Protein AF-A0A3D2RNC2-F1 (afdb_monomer)

Structure (mmCIF, N/CA/C/O backbone):
data_AF-A0A3D2RNC2-F1
#
_entry.id   AF-A0A3D2RNC2-F1
#
loop_
_atom_site.group_PDB
_atom_site.id
_atom_site.type_symbol
_atom_site.label_atom_id
_atom_site.label_alt_id
_atom_site.label_comp_id
_atom_site.label_asym_id
_atom_site.label_entity_id
_atom_site.labe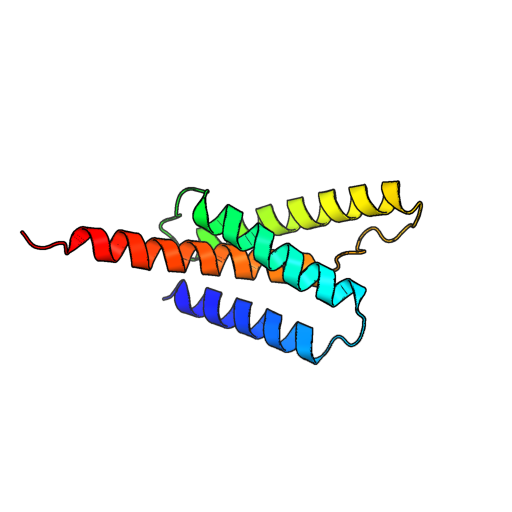l_seq_id
_atom_site.pdbx_PDB_ins_code
_atom_site.Cartn_x
_atom_site.Cartn_y
_atom_site.Cartn_z
_atom_site.occupancy
_atom_site.B_iso_or_equiv
_atom_site.auth_seq_id
_atom_site.auth_comp_id
_atom_site.auth_asym_id
_atom_site.auth_atom_id
_atom_site.pdbx_PDB_model_num
ATOM 1 N N . MET A 1 1 ? -19.768 -1.962 7.911 1.00 51.91 1 MET A N 1
ATOM 2 C CA . MET A 1 1 ? -19.673 -2.407 6.506 1.00 51.91 1 MET A CA 1
ATOM 3 C C . MET A 1 1 ? -18.470 -1.752 5.835 1.00 51.91 1 MET A C 1
ATOM 5 O O . MET A 1 1 ? -18.530 -0.578 5.517 1.00 51.91 1 MET A O 1
ATOM 9 N N . ASN A 1 2 ? -17.332 -2.402 5.627 1.00 71.31 2 ASN A N 1
ATOM 10 C CA . ASN A 1 2 ? -16.575 -3.275 6.527 1.00 71.31 2 ASN A CA 1
ATOM 11 C C . ASN A 1 2 ? -15.115 -3.051 6.126 1.00 71.31 2 ASN A C 1
ATOM 13 O O . ASN A 1 2 ? -14.780 -3.334 4.981 1.00 71.31 2 ASN A O 1
ATOM 17 N N . THR A 1 3 ? -14.249 -2.553 7.016 1.00 75.12 3 THR A N 1
ATOM 18 C CA . THR A 1 3 ? -12.807 -2.427 6.720 1.00 75.12 3 THR A CA 1
ATOM 19 C C . THR A 1 3 ? -12.263 -3.740 6.155 1.00 75.12 3 THR A C 1
ATOM 21 O O . THR A 1 3 ? -11.559 -3.724 5.159 1.00 75.12 3 THR A O 1
ATOM 24 N N . LEU A 1 4 ? -12.734 -4.876 6.682 1.00 83.00 4 LEU A N 1
ATOM 25 C CA . LEU A 1 4 ? -12.470 -6.219 6.160 1.00 83.00 4 LEU A CA 1
ATOM 26 C C . LEU A 1 4 ? -12.804 -6.405 4.671 1.00 83.00 4 LEU A C 1
ATOM 28 O O . LEU A 1 4 ? -12.046 -7.058 3.968 1.00 83.00 4 LEU A O 1
ATOM 32 N N . VAL A 1 5 ? -13.905 -5.832 4.176 1.00 86.94 5 VAL A N 1
ATOM 33 C CA . VAL A 1 5 ? -14.281 -5.901 2.754 1.00 86.94 5 VAL A CA 1
ATOM 34 C C . VAL A 1 5 ? -13.302 -5.089 1.912 1.00 86.94 5 VAL A C 1
ATOM 36 O O . VAL A 1 5 ? -12.819 -5.591 0.904 1.00 86.94 5 VAL A O 1
ATOM 39 N N . TYR A 1 6 ? -12.942 -3.875 2.337 1.00 83.12 6 TYR A N 1
ATOM 40 C CA . TYR A 1 6 ? -11.939 -3.072 1.627 1.00 83.12 6 TYR A CA 1
ATOM 41 C C . TYR A 1 6 ? -10.559 -3.730 1.644 1.00 83.12 6 TYR A C 1
ATOM 43 O O . TYR A 1 6 ? -9.888 -3.760 0.616 1.00 83.12 6 TYR A O 1
ATOM 51 N N . THR A 1 7 ? -10.159 -4.310 2.775 1.00 86.38 7 THR A N 1
ATOM 52 C CA . THR A 1 7 ? -8.919 -5.078 2.896 1.00 86.38 7 THR A CA 1
ATOM 53 C C . THR A 1 7 ? -8.942 -6.294 1.972 1.00 86.38 7 THR A C 1
ATOM 55 O O . THR A 1 7 ? -7.992 -6.498 1.224 1.00 86.38 7 THR A O 1
ATOM 58 N N . ALA A 1 8 ? -10.032 -7.067 1.955 1.00 89.44 8 ALA A N 1
ATOM 59 C CA . ALA A 1 8 ? -10.170 -8.231 1.082 1.00 89.44 8 ALA A CA 1
ATOM 60 C C . ALA A 1 8 ? -10.124 -7.845 -0.404 1.00 89.44 8 ALA A C 1
ATOM 62 O O . ALA A 1 8 ? -9.416 -8.484 -1.178 1.00 89.44 8 ALA A O 1
ATOM 63 N N . LEU A 1 9 ? -10.815 -6.770 -0.796 1.00 89.44 9 LEU A N 1
ATOM 64 C CA . LEU A 1 9 ? -10.775 -6.241 -2.161 1.00 89.44 9 LEU A CA 1
ATOM 65 C C . LEU A 1 9 ? -9.375 -5.745 -2.543 1.00 89.44 9 LEU A C 1
ATOM 67 O O . LEU A 1 9 ? -8.924 -6.004 -3.655 1.00 89.44 9 LEU A O 1
ATOM 71 N N . ALA A 1 10 ? -8.665 -5.074 -1.633 1.00 87.00 10 ALA A N 1
ATOM 72 C CA . ALA A 1 10 ? -7.308 -4.598 -1.882 1.00 87.00 10 ALA A CA 1
ATOM 73 C C . ALA A 1 10 ? -6.312 -5.760 -2.033 1.00 87.00 10 ALA A C 1
ATOM 75 O O . ALA A 1 10 ? -5.501 -5.757 -2.956 1.00 87.00 10 ALA A O 1
ATOM 76 N N . VAL A 1 11 ? -6.408 -6.789 -1.186 1.00 89.25 11 VAL A N 1
ATOM 77 C CA . VAL A 1 11 ? -5.589 -8.008 -1.297 1.00 89.25 11 VAL A CA 1
ATOM 78 C C . VAL A 1 11 ? -5.920 -8.778 -2.577 1.00 89.25 11 VAL A C 1
ATOM 80 O O . VAL A 1 11 ? -5.010 -9.235 -3.267 1.00 89.25 11 VAL A O 1
ATOM 83 N N . LEU A 1 12 ? -7.200 -8.873 -2.947 1.00 92.00 12 LEU A N 1
ATOM 84 C CA . LEU A 1 12 ? -7.610 -9.469 -4.218 1.00 92.00 12 LEU A CA 1
ATOM 85 C C . LEU A 1 12 ? -7.017 -8.699 -5.402 1.00 92.00 12 LEU A C 1
ATOM 87 O O . LEU A 1 12 ? -6.503 -9.314 -6.331 1.00 92.00 12 LEU A O 1
ATOM 91 N N . ALA A 1 13 ? -7.028 -7.368 -5.360 1.00 86.38 13 ALA A N 1
ATOM 92 C CA . ALA A 1 13 ? -6.443 -6.544 -6.408 1.00 86.38 13 ALA A CA 1
ATOM 93 C C . ALA A 1 13 ? -4.916 -6.732 -6.509 1.00 86.38 13 ALA A C 1
ATOM 95 O O . ALA A 1 13 ? -4.388 -6.797 -7.617 1.00 86.38 13 ALA A O 1
ATOM 96 N N . VAL A 1 14 ? -4.216 -6.911 -5.382 1.00 88.19 14 VAL A N 1
ATOM 97 C CA . VAL A 1 14 ? -2.793 -7.303 -5.354 1.00 88.19 14 VAL A CA 1
ATOM 98 C C . VAL A 1 14 ? -2.587 -8.671 -6.010 1.00 88.19 14 VAL A C 1
ATOM 100 O O . VAL A 1 14 ? -1.698 -8.814 -6.849 1.00 88.19 14 VAL A O 1
ATOM 103 N N . ALA A 1 15 ? -3.415 -9.665 -5.678 1.00 88.12 15 ALA A N 1
ATOM 104 C CA . ALA A 1 15 ? -3.324 -11.006 -6.255 1.00 88.12 15 ALA A CA 1
ATOM 105 C C . ALA A 1 15 ? -3.575 -10.996 -7.772 1.00 88.12 15 ALA A C 1
ATOM 107 O O . ALA A 1 15 ? -2.788 -11.560 -8.530 1.00 88.12 15 ALA A O 1
ATOM 108 N N . VAL A 1 16 ? -4.618 -10.298 -8.230 1.00 88.56 16 VAL A N 1
ATOM 109 C CA . VAL A 1 16 ? -4.920 -10.129 -9.659 1.00 88.56 16 VAL A CA 1
ATOM 110 C C . VAL A 1 16 ? -3.768 -9.421 -10.371 1.00 88.56 16 VAL A C 1
ATOM 112 O O . VAL A 1 16 ? -3.310 -9.900 -11.405 1.00 88.56 16 VAL A O 1
ATOM 115 N N . TYR A 1 17 ? -3.245 -8.330 -9.802 1.00 84.81 17 TYR A N 1
ATOM 116 C CA . TYR A 1 17 ? -2.119 -7.596 -10.381 1.00 84.81 17 TYR A CA 1
ATOM 117 C C . TYR A 1 17 ? -0.863 -8.471 -10.498 1.00 84.81 17 TYR A C 1
ATOM 119 O O . TYR A 1 17 ? -0.200 -8.467 -11.532 1.00 84.81 17 TYR A O 1
ATOM 127 N N . HIS A 1 18 ? -0.557 -9.266 -9.470 1.00 85.00 18 HIS A N 1
ATOM 128 C CA . HIS A 1 18 ? 0.561 -10.207 -9.492 1.00 85.00 18 HIS A CA 1
ATOM 129 C C . HIS A 1 18 ? 0.421 -11.259 -10.606 1.00 85.00 18 HIS A C 1
ATOM 131 O O . HIS A 1 18 ? 1.382 -11.515 -11.336 1.00 85.00 18 HIS A O 1
ATOM 137 N N . LEU A 1 19 ? -0.770 -11.849 -10.749 1.00 86.31 19 LEU A N 1
ATOM 138 C CA . LEU A 1 19 ? -1.042 -12.893 -11.741 1.00 86.31 19 LEU A CA 1
ATOM 139 C C . LEU A 1 19 ? -1.005 -12.361 -13.177 1.00 86.31 19 LEU A C 1
ATOM 141 O O . LEU A 1 19 ? -0.572 -13.075 -14.078 1.00 86.31 19 LEU A O 1
ATOM 145 N N . TRP A 1 20 ? -1.442 -11.120 -13.391 1.00 83.25 20 TRP A N 1
ATOM 146 C CA . TRP A 1 20 ? -1.541 -10.529 -14.725 1.00 83.25 20 TRP A CA 1
ATOM 147 C C . TRP A 1 20 ? -0.238 -9.879 -15.200 1.00 83.25 20 TRP A C 1
ATOM 149 O O . TRP A 1 20 ? 0.055 -9.867 -16.394 1.00 83.25 20 TRP A O 1
ATOM 159 N N . MET A 1 21 ? 0.569 -9.348 -14.277 1.00 79.56 21 MET A N 1
ATOM 160 C CA . MET A 1 21 ? 1.800 -8.646 -14.623 1.00 79.56 21 MET A CA 1
ATOM 161 C C . MET A 1 21 ? 2.976 -9.619 -14.689 1.00 79.56 21 MET A C 1
ATOM 163 O O . MET A 1 21 ? 3.401 -10.139 -13.663 1.00 79.56 21 MET A O 1
ATOM 167 N N . SER A 1 22 ? 3.525 -9.847 -15.883 1.00 72.44 22 SER A N 1
ATOM 168 C CA . SER A 1 22 ? 4.687 -10.724 -16.109 1.00 72.44 22 SER A CA 1
ATOM 169 C C . SER A 1 22 ? 6.039 -10.027 -15.934 1.00 72.44 22 SER A C 1
ATOM 171 O O . SER A 1 22 ? 7.063 -10.697 -15.870 1.00 72.44 22 SER A O 1
ATOM 173 N N . ALA A 1 23 ? 6.055 -8.695 -15.843 1.00 74.06 23 ALA A N 1
ATOM 174 C CA . ALA A 1 23 ? 7.276 -7.925 -15.640 1.00 74.06 23 ALA A CA 1
ATOM 175 C C . ALA A 1 23 ? 7.724 -7.943 -14.166 1.00 74.06 23 ALA A C 1
ATOM 177 O O . ALA A 1 23 ? 6.924 -7.693 -13.257 1.00 74.06 23 ALA A O 1
ATOM 178 N N . ASP A 1 24 ? 9.021 -8.159 -13.939 1.00 72.06 24 ASP A N 1
ATOM 179 C CA . ASP A 1 24 ? 9.603 -8.278 -12.597 1.00 72.06 24 ASP A CA 1
ATOM 180 C C . ASP A 1 24 ? 9.579 -6.957 -11.814 1.00 72.06 24 ASP A C 1
ATOM 182 O O . ASP A 1 24 ? 9.212 -6.935 -10.639 1.00 72.06 24 ASP A O 1
ATOM 186 N N . TYR A 1 25 ? 9.882 -5.829 -12.465 1.00 68.44 25 TYR A N 1
ATOM 187 C CA . TYR A 1 25 ? 9.927 -4.511 -11.813 1.00 68.44 25 TYR A CA 1
ATOM 188 C C . TYR A 1 25 ? 8.591 -4.102 -11.151 1.00 68.44 25 TYR A C 1
ATOM 190 O O . TYR A 1 25 ? 8.585 -3.760 -9.966 1.00 68.44 25 TYR A O 1
ATOM 198 N N . PRO A 1 26 ? 7.433 -4.205 -11.831 1.00 73.12 26 PRO A N 1
ATOM 199 C CA . PRO A 1 26 ? 6.130 -3.973 -11.210 1.00 73.12 26 PRO A CA 1
ATOM 200 C C . PRO A 1 26 ? 5.783 -4.910 -10.046 1.00 73.12 26 PRO A C 1
ATOM 202 O O . PRO A 1 26 ? 5.081 -4.486 -9.127 1.00 73.12 26 PRO A O 1
ATOM 205 N N . ARG A 1 27 ? 6.242 -6.170 -10.074 1.00 77.62 27 ARG A N 1
ATOM 206 C CA . ARG A 1 27 ? 6.028 -7.135 -8.980 1.00 77.62 27 ARG A CA 1
ATOM 207 C C . ARG A 1 27 ? 6.879 -6.795 -7.763 1.00 77.62 27 ARG A C 1
ATOM 209 O O . ARG A 1 27 ? 6.374 -6.827 -6.646 1.00 77.62 27 ARG A O 1
ATOM 216 N N . ILE A 1 28 ? 8.138 -6.416 -7.971 1.00 78.94 28 ILE A N 1
ATOM 217 C CA . ILE A 1 28 ? 9.017 -5.931 -6.898 1.00 78.94 28 ILE A CA 1
ATOM 218 C C . ILE A 1 28 ? 8.388 -4.703 -6.233 1.00 78.94 28 ILE A C 1
ATOM 220 O O . ILE A 1 28 ? 8.265 -4.666 -5.009 1.00 78.94 28 ILE A O 1
ATOM 224 N N . GLY A 1 29 ? 7.904 -3.752 -7.040 1.00 79.81 29 GLY A N 1
ATOM 225 C CA . GLY A 1 29 ? 7.166 -2.590 -6.551 1.00 79.81 29 GLY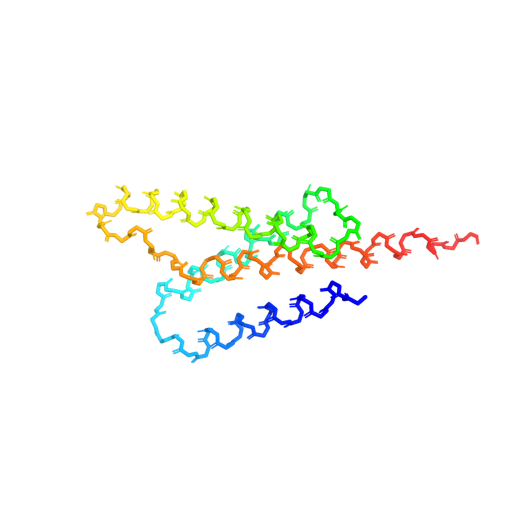 A CA 1
ATOM 226 C C . GLY A 1 29 ? 5.947 -2.982 -5.716 1.00 79.81 29 GLY A C 1
ATOM 227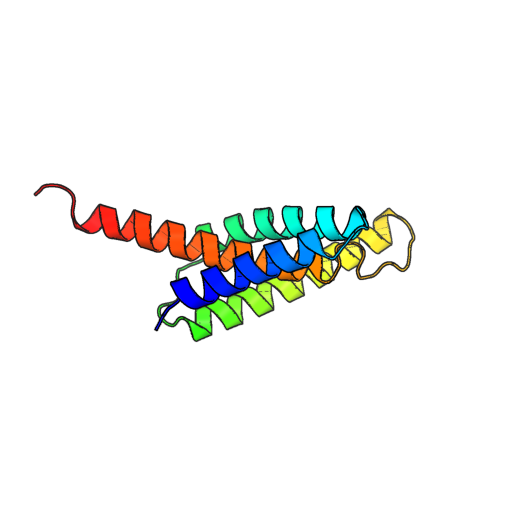 O O . GLY A 1 29 ? 5.792 -2.481 -4.607 1.00 79.81 29 GLY A O 1
ATOM 228 N N . LEU A 1 30 ? 5.127 -3.925 -6.197 1.00 86.00 30 LEU A N 1
ATOM 229 C CA . LEU A 1 30 ? 3.949 -4.446 -5.491 1.00 86.00 30 LEU A CA 1
ATOM 230 C C . LEU A 1 30 ? 4.274 -4.969 -4.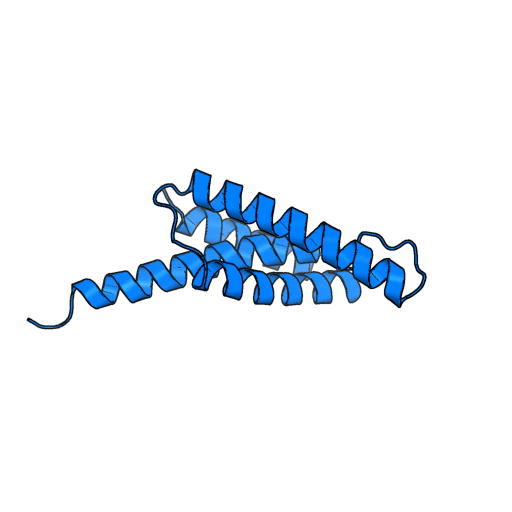088 1.00 86.00 30 LEU A C 1
ATOM 232 O O . LEU A 1 30 ? 3.642 -4.553 -3.116 1.00 86.00 30 LEU A O 1
ATOM 236 N N . TYR A 1 31 ? 5.262 -5.854 -3.964 1.00 86.44 31 TYR A N 1
ATOM 237 C CA . TYR A 1 31 ? 5.613 -6.446 -2.671 1.00 86.44 31 TYR A CA 1
ATOM 238 C C . TYR A 1 31 ? 6.281 -5.450 -1.729 1.00 86.44 31 TYR A C 1
ATOM 240 O O . TYR A 1 31 ? 5.977 -5.426 -0.536 1.00 86.44 31 TYR A O 1
ATOM 248 N N . ALA A 1 32 ? 7.158 -4.598 -2.252 1.00 85.12 32 ALA A N 1
ATOM 249 C CA . ALA A 1 32 ? 7.824 -3.595 -1.440 1.00 85.12 32 ALA A CA 1
ATOM 250 C C . ALA A 1 32 ? 6.839 -2.514 -0.960 1.00 85.12 32 ALA A C 1
ATOM 252 O O . ALA A 1 32 ? 6.857 -2.139 0.212 1.00 85.12 32 ALA A O 1
ATOM 253 N N . GLY A 1 33 ? 5.906 -2.097 -1.822 1.00 87.88 33 GLY A N 1
ATOM 254 C CA . GLY A 1 33 ? 4.770 -1.262 -1.444 1.00 87.88 33 GLY A CA 1
ATOM 255 C C . GLY A 1 33 ? 3.925 -1.918 -0.356 1.00 87.88 33 GLY A C 1
ATOM 256 O O . GLY A 1 33 ? 3.612 -1.271 0.636 1.00 87.88 33 GLY A O 1
ATOM 257 N N . PHE A 1 34 ? 3.619 -3.213 -0.483 1.00 90.25 34 PHE A N 1
ATOM 258 C CA . PHE A 1 34 ? 2.879 -3.958 0.539 1.00 90.25 34 PHE A CA 1
ATOM 259 C C . PHE A 1 34 ? 3.577 -3.959 1.899 1.00 90.25 34 PHE A C 1
ATOM 261 O O . PHE A 1 34 ? 2.947 -3.620 2.899 1.00 90.25 34 PHE A O 1
ATOM 268 N N . GLY A 1 35 ? 4.878 -4.254 1.941 1.00 88.19 35 GLY A N 1
ATOM 269 C CA . GLY A 1 35 ? 5.656 -4.221 3.181 1.00 88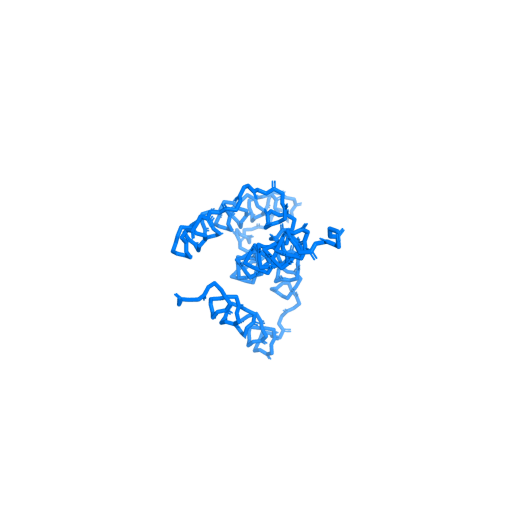.19 35 GLY A CA 1
ATOM 270 C C . GLY A 1 35 ? 5.645 -2.843 3.850 1.00 88.19 35 GLY A C 1
ATOM 271 O O . GLY A 1 35 ? 5.322 -2.733 5.033 1.00 88.19 35 GLY A O 1
ATOM 272 N N . VAL A 1 36 ? 5.918 -1.781 3.086 1.00 88.19 36 VAL A N 1
ATOM 273 C CA . VAL A 1 36 ? 5.865 -0.396 3.586 1.00 88.19 36 VAL A CA 1
ATOM 274 C C . VAL A 1 36 ? 4.462 -0.043 4.079 1.00 88.19 36 VAL A C 1
ATOM 276 O O . VAL A 1 36 ? 4.301 0.525 5.160 1.00 88.19 36 VAL A O 1
ATOM 279 N N . GLY A 1 37 ? 3.438 -0.429 3.319 1.00 90.38 37 GLY A N 1
ATOM 280 C CA . GLY A 1 37 ? 2.049 -0.210 3.679 1.00 90.38 37 GLY A CA 1
ATOM 281 C C . GLY A 1 37 ? 1.691 -0.858 5.012 1.00 90.38 37 GLY A C 1
ATOM 282 O O . GLY A 1 37 ? 1.073 -0.206 5.846 1.00 90.38 37 GLY A O 1
ATOM 283 N N . VAL A 1 38 ? 2.121 -2.101 5.258 1.00 91.56 38 VAL A N 1
ATOM 284 C CA . VAL A 1 38 ? 1.901 -2.781 6.546 1.00 91.56 38 VAL A CA 1
ATOM 285 C C . VAL A 1 38 ? 2.520 -1.988 7.693 1.00 91.56 38 VAL A C 1
ATOM 287 O O . VAL A 1 38 ? 1.842 -1.775 8.695 1.00 91.56 38 VAL A O 1
ATOM 290 N N . VAL A 1 39 ? 3.751 -1.487 7.541 1.00 89.75 39 VAL A N 1
ATOM 291 C CA . VAL A 1 39 ? 4.410 -0.661 8.569 1.00 89.75 39 VAL A CA 1
ATOM 292 C C . VAL A 1 39 ? 3.603 0.604 8.866 1.00 89.75 39 VAL A C 1
ATOM 294 O O . VAL A 1 39 ? 3.358 0.916 10.028 1.00 89.75 39 VAL A O 1
ATOM 297 N N . PHE A 1 40 ? 3.124 1.325 7.850 1.00 86.50 40 PHE A N 1
ATOM 298 C CA . PHE A 1 40 ? 2.254 2.487 8.078 1.00 86.50 40 PHE A CA 1
ATOM 299 C C . PHE A 1 40 ? 0.903 2.087 8.688 1.00 86.50 40 PHE A C 1
ATOM 301 O O . PHE A 1 40 ? 0.398 2.746 9.593 1.00 86.50 40 PHE A O 1
ATOM 308 N N . GLY A 1 41 ? 0.317 0.980 8.239 1.00 85.50 41 GLY A N 1
ATOM 309 C CA . GLY A 1 41 ? -0.929 0.451 8.787 1.00 85.50 41 GLY A CA 1
ATOM 310 C C . GLY A 1 41 ? -0.825 0.103 10.271 1.00 85.50 41 GLY A C 1
ATOM 311 O O . GLY A 1 41 ? -1.805 0.260 10.997 1.00 85.50 41 GLY A O 1
ATOM 312 N N . THR A 1 42 ? 0.355 -0.323 10.730 1.00 86.69 42 THR A N 1
ATOM 313 C CA . THR A 1 42 ? 0.594 -0.691 12.127 1.00 86.69 42 THR A CA 1
ATOM 314 C C . THR A 1 42 ? 1.134 0.447 12.994 1.00 86.69 42 THR A C 1
ATOM 316 O O . THR A 1 42 ? 0.978 0.396 14.208 1.00 86.69 42 THR A O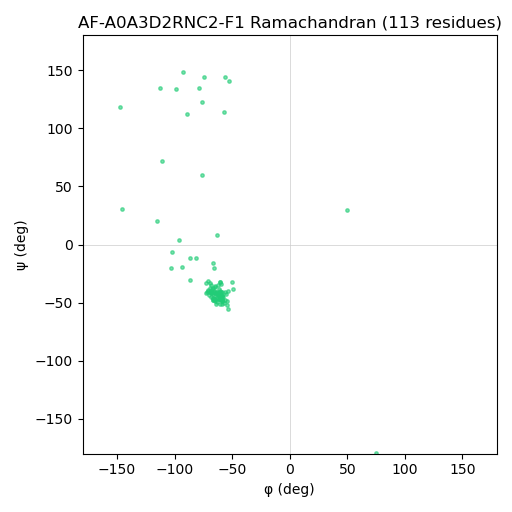 1
ATOM 319 N N . THR A 1 43 ? 1.711 1.506 12.430 1.00 82.88 43 THR A N 1
ATOM 320 C CA . THR A 1 43 ? 2.343 2.589 13.218 1.00 82.88 43 THR A CA 1
ATOM 321 C C . THR A 1 43 ? 1.504 3.861 13.322 1.00 82.88 43 THR A C 1
ATOM 323 O O . THR A 1 43 ? 1.695 4.653 14.241 1.00 82.88 43 THR A O 1
ATOM 326 N N . VAL A 1 44 ? 0.547 4.063 12.416 1.00 77.94 44 VAL A N 1
ATOM 327 C CA . VAL A 1 44 ? -0.278 5.278 12.354 1.00 77.94 44 VAL A CA 1
ATOM 328 C C . VAL A 1 44 ? -1.570 5.072 13.173 1.00 77.94 44 VAL A C 1
ATOM 330 O O . VAL A 1 44 ? -2.046 3.936 13.257 1.00 77.94 44 VAL A O 1
ATOM 333 N N . PRO A 1 45 ? -2.165 6.112 13.801 1.00 75.31 45 PRO A N 1
ATOM 334 C CA . PRO A 1 45 ? -3.412 5.972 14.563 1.00 75.31 45 PRO A CA 1
ATOM 335 C C . PRO A 1 45 ? -4.523 5.307 13.751 1.00 75.31 45 PRO A C 1
ATOM 337 O O . PRO A 1 45 ? -4.655 5.570 12.558 1.00 75.31 45 PRO A O 1
ATOM 340 N N . VAL A 1 46 ? -5.331 4.443 14.355 1.00 73.56 46 VAL A N 1
ATOM 341 C CA . VAL A 1 46 ? -6.435 3.794 13.639 1.00 73.56 46 VAL A CA 1
ATOM 342 C C . VAL A 1 46 ? -7.585 4.790 13.470 1.00 73.56 46 VAL A C 1
ATOM 344 O O . VAL A 1 46 ? -8.098 5.305 14.458 1.00 73.56 46 VAL A O 1
ATOM 347 N N . GLU A 1 47 ? -8.008 5.049 12.228 1.00 73.44 47 GLU A N 1
ATOM 348 C CA . GLU A 1 47 ? -9.184 5.901 11.988 1.00 73.44 47 GLU A CA 1
ATOM 349 C C . GLU A 1 47 ? -10.478 5.140 12.323 1.00 73.44 47 GLU A C 1
ATOM 351 O O . GLU A 1 47 ? -10.567 3.938 12.052 1.00 73.44 47 GLU A O 1
ATOM 356 N N . PRO A 1 48 ? -11.512 5.792 12.872 1.00 69.50 48 PRO A N 1
ATOM 357 C CA . PRO A 1 48 ? -12.758 5.121 13.238 1.00 69.50 48 PRO A CA 1
ATOM 358 C C . PRO A 1 48 ? -13.606 4.737 12.015 1.00 69.50 48 PRO A C 1
ATOM 360 O O . PRO A 1 48 ? -14.269 3.699 12.028 1.00 69.50 48 PRO A O 1
ATOM 363 N N . ALA A 1 49 ? -13.572 5.526 10.934 1.00 80.38 49 ALA A N 1
ATOM 364 C CA . ALA A 1 49 ? -14.380 5.281 9.743 1.00 80.38 49 ALA A CA 1
ATOM 365 C C . ALA A 1 49 ? -13.590 4.585 8.622 1.00 80.38 49 ALA A C 1
ATOM 367 O O . ALA A 1 49 ? -12.501 5.005 8.232 1.00 80.38 49 ALA A O 1
ATOM 368 N N . ALA A 1 50 ? -14.180 3.549 8.016 1.00 74.31 50 ALA A N 1
ATOM 369 C CA . ALA A 1 50 ? -13.548 2.794 6.928 1.00 74.31 50 ALA A CA 1
ATOM 370 C C . ALA A 1 50 ? -13.209 3.660 5.693 1.00 74.31 50 ALA A C 1
ATOM 372 O O . ALA A 1 50 ? -12.186 3.440 5.046 1.00 74.31 50 ALA A O 1
ATOM 373 N N . GLY A 1 51 ? -14.033 4.669 5.388 1.00 79.62 51 GLY A N 1
ATOM 374 C CA . GLY A 1 51 ? -13.765 5.616 4.300 1.00 79.62 51 GLY A CA 1
ATOM 375 C C . GLY A 1 51 ? -12.549 6.510 4.567 1.00 79.62 51 GLY A C 1
ATOM 376 O O . GLY A 1 51 ? -11.757 6.763 3.660 1.00 79.62 51 GLY A O 1
ATOM 377 N N . GLU A 1 52 ? -12.346 6.931 5.817 1.00 82.88 52 GLU A N 1
ATOM 378 C CA . GLU A 1 52 ? -11.182 7.728 6.229 1.00 82.88 52 GLU A CA 1
ATOM 379 C C . GLU A 1 52 ? -9.901 6.895 6.180 1.00 82.88 52 GLU A C 1
ATOM 381 O O . GLU A 1 52 ? -8.889 7.354 5.645 1.00 82.88 52 GLU A O 1
ATOM 386 N N . ARG A 1 53 ? -9.972 5.629 6.622 1.00 81.62 53 ARG A N 1
ATOM 387 C CA . ARG A 1 53 ? -8.875 4.655 6.488 1.00 81.62 53 ARG A CA 1
ATOM 388 C C . ARG A 1 53 ? -8.417 4.522 5.038 1.00 81.62 53 ARG A C 1
ATOM 390 O O . ARG A 1 53 ? -7.220 4.612 4.766 1.00 81.62 53 ARG A O 1
ATOM 397 N N . LEU A 1 54 ? -9.364 4.346 4.113 1.00 82.25 54 LEU A N 1
ATOM 398 C CA . LEU A 1 54 ? -9.082 4.218 2.683 1.00 82.25 54 LEU A CA 1
ATOM 399 C C . LEU A 1 54 ? -8.523 5.518 2.088 1.00 82.25 54 LEU A C 1
ATOM 401 O O . LEU A 1 54 ? -7.524 5.481 1.375 1.00 82.25 54 LEU A O 1
ATOM 405 N N . SER A 1 55 ? -9.126 6.667 2.403 1.00 86.12 55 SER A N 1
ATOM 406 C CA . SER A 1 55 ? -8.666 7.984 1.936 1.00 86.12 55 SER A CA 1
ATOM 407 C C . SER A 1 55 ? -7.231 8.277 2.381 1.00 86.12 55 SER A C 1
ATOM 409 O O . SER A 1 55 ? -6.395 8.704 1.581 1.00 86.12 55 SER A O 1
ATOM 411 N N . ARG A 1 56 ? -6.904 7.976 3.642 1.00 85.44 56 ARG A N 1
ATOM 412 C CA . ARG A 1 56 ? -5.541 8.108 4.159 1.00 85.44 56 ARG A CA 1
ATOM 413 C C . ARG A 1 56 ? -4.588 7.132 3.481 1.00 85.44 56 ARG A C 1
ATOM 415 O O . ARG A 1 56 ? -3.531 7.558 3.028 1.00 85.44 56 ARG A O 1
ATOM 422 N N . ALA A 1 57 ? -4.974 5.860 3.357 1.00 85.31 57 ALA A N 1
ATOM 423 C CA . ALA A 1 57 ? -4.169 4.854 2.670 1.00 85.31 57 ALA A CA 1
ATOM 424 C C . ALA A 1 57 ? -3.834 5.285 1.234 1.00 85.31 57 ALA A C 1
ATOM 426 O O . ALA A 1 57 ? -2.681 5.188 0.822 1.00 85.31 57 ALA A O 1
ATOM 427 N N . LEU A 1 58 ? -4.806 5.843 0.506 1.00 87.06 58 LEU A N 1
ATOM 428 C CA . LEU A 1 58 ? -4.612 6.401 -0.832 1.00 87.06 58 LEU A CA 1
ATOM 429 C C . LEU A 1 58 ? -3.603 7.554 -0.833 1.00 87.06 58 LEU A C 1
ATOM 431 O O . LEU A 1 58 ? -2.644 7.515 -1.599 1.00 87.06 58 LEU A O 1
ATOM 435 N N . ARG A 1 59 ? -3.769 8.554 0.042 1.00 87.44 59 ARG A N 1
ATOM 436 C CA . ARG A 1 59 ? -2.856 9.711 0.122 1.00 87.44 59 ARG A CA 1
ATOM 437 C C . ARG A 1 59 ? -1.424 9.291 0.456 1.00 87.44 59 ARG A C 1
ATOM 439 O O . ARG A 1 59 ? -0.496 9.724 -0.222 1.00 87.44 59 ARG A O 1
ATOM 446 N N . THR A 1 60 ? -1.248 8.421 1.451 1.00 85.06 60 THR A N 1
ATOM 447 C CA . THR A 1 60 ? 0.066 7.886 1.837 1.00 85.06 60 THR A CA 1
ATOM 448 C C . THR A 1 60 ? 0.693 7.092 0.695 1.00 85.06 60 THR A C 1
ATOM 450 O O . THR A 1 60 ? 1.872 7.269 0.402 1.00 85.06 60 THR A O 1
ATOM 453 N N . SER A 1 61 ? -0.096 6.271 0.001 1.00 84.81 61 SER A N 1
ATOM 454 C CA . SER A 1 61 ? 0.397 5.448 -1.108 1.00 84.81 61 SER A CA 1
ATOM 455 C C . SER A 1 61 ? 0.779 6.280 -2.331 1.00 84.81 61 SER A C 1
ATOM 457 O O . SER A 1 61 ? 1.787 5.984 -2.962 1.00 84.81 61 SER A O 1
ATOM 459 N N . ILE A 1 62 ? 0.031 7.344 -2.643 1.00 84.12 62 ILE A N 1
ATOM 460 C CA . ILE A 1 62 ? 0.375 8.298 -3.711 1.00 84.12 62 ILE A CA 1
ATOM 461 C C . ILE A 1 62 ? 1.669 9.042 -3.364 1.00 84.12 62 ILE A C 1
ATOM 463 O O . ILE A 1 62 ? 2.566 9.123 -4.200 1.00 84.12 62 ILE A O 1
ATOM 467 N N . ALA A 1 63 ? 1.792 9.549 -2.133 1.00 82.75 63 ALA A N 1
ATOM 468 C CA . ALA A 1 63 ? 2.996 10.244 -1.679 1.00 82.75 63 ALA A CA 1
ATOM 469 C C . ALA A 1 63 ? 4.232 9.326 -1.699 1.00 82.75 63 ALA A C 1
ATOM 471 O O . ALA A 1 63 ? 5.307 9.728 -2.151 1.00 82.75 63 ALA A O 1
ATOM 472 N N . PHE A 1 64 ? 4.072 8.072 -1.272 1.00 80.12 64 PHE A N 1
ATOM 473 C CA . PHE A 1 64 ? 5.120 7.058 -1.350 1.00 80.12 64 PHE A CA 1
ATOM 474 C C . PHE A 1 64 ? 5.492 6.751 -2.805 1.00 80.12 64 PHE A C 1
ATOM 476 O O . PHE A 1 64 ? 6.654 6.862 -3.176 1.00 80.12 64 PHE A O 1
ATOM 483 N N . ALA A 1 65 ? 4.512 6.462 -3.665 1.00 76.88 65 ALA A N 1
ATOM 484 C CA . ALA A 1 65 ? 4.761 6.163 -5.073 1.00 76.88 65 ALA A CA 1
ATOM 485 C C . ALA A 1 65 ? 5.478 7.317 -5.796 1.00 76.88 65 ALA A C 1
ATOM 487 O O . ALA A 1 65 ? 6.416 7.073 -6.554 1.00 76.88 65 ALA A O 1
ATOM 488 N N . ALA A 1 66 ? 5.089 8.567 -5.523 1.00 76.69 66 ALA A N 1
ATOM 489 C CA . ALA A 1 66 ? 5.727 9.748 -6.096 1.00 76.69 66 ALA A CA 1
ATOM 490 C C . ALA A 1 66 ? 7.180 9.917 -5.622 1.00 76.69 66 ALA A C 1
ATOM 492 O O . ALA A 1 66 ? 8.073 10.138 -6.438 1.00 76.69 66 ALA A O 1
ATOM 493 N N . THR A 1 67 ? 7.441 9.784 -4.318 1.00 77.62 67 THR A N 1
ATOM 494 C CA . THR A 1 67 ? 8.791 9.973 -3.757 1.00 77.62 67 THR A CA 1
ATOM 495 C C . THR A 1 67 ? 9.736 8.831 -4.120 1.00 77.62 67 THR A C 1
ATOM 497 O O . THR A 1 67 ? 10.882 9.081 -4.493 1.00 77.62 67 THR A O 1
ATOM 500 N N . THR A 1 68 ? 9.264 7.584 -4.095 1.00 72.44 68 THR A N 1
ATOM 501 C CA . THR A 1 68 ? 10.049 6.419 -4.520 1.00 72.44 68 THR A CA 1
ATOM 502 C C . THR A 1 68 ? 10.298 6.429 -6.027 1.00 72.44 68 THR A C 1
ATOM 504 O O . THR A 1 68 ? 11.422 6.169 -6.453 1.00 72.44 68 THR A O 1
ATOM 507 N N . GLY A 1 69 ? 9.296 6.795 -6.836 1.00 70.81 69 GLY A N 1
ATOM 508 C CA . GLY A 1 69 ? 9.451 6.964 -8.283 1.00 70.81 69 GLY A CA 1
ATOM 509 C C . GLY A 1 69 ? 10.478 8.042 -8.638 1.00 70.81 69 GLY A C 1
ATOM 510 O O . GLY A 1 69 ? 11.349 7.806 -9.474 1.00 70.81 69 GLY A O 1
ATOM 511 N N . LEU A 1 70 ? 10.441 9.189 -7.949 1.00 73.81 70 LEU A N 1
ATOM 512 C CA . LEU A 1 70 ? 11.430 10.259 -8.106 1.00 73.81 70 LEU A CA 1
ATOM 513 C C . LEU A 1 70 ? 12.839 9.801 -7.692 1.00 73.81 70 LEU A C 1
ATOM 515 O O . LEU A 1 70 ? 13.791 9.978 -8.449 1.00 73.81 70 LEU A O 1
ATOM 519 N N . GLY A 1 71 ? 12.980 9.191 -6.512 1.00 71.00 71 GLY A N 1
ATOM 520 C CA . GLY A 1 71 ? 14.274 8.735 -5.996 1.00 71.00 71 GLY A CA 1
ATOM 521 C C . GLY A 1 71 ? 14.932 7.684 -6.892 1.00 71.00 71 GLY A C 1
ATOM 522 O O . GLY A 1 71 ? 16.137 7.732 -7.131 1.00 71.00 71 GLY A O 1
ATOM 523 N N . TYR A 1 72 ? 14.138 6.772 -7.455 1.00 67.50 72 TYR A N 1
ATOM 524 C CA . TYR A 1 72 ? 14.643 5.763 -8.380 1.00 67.50 72 TYR A CA 1
ATOM 525 C C . TYR A 1 72 ? 15.049 6.360 -9.732 1.00 67.50 72 TYR A C 1
ATOM 527 O O . TYR A 1 72 ? 16.077 5.969 -10.285 1.00 67.50 72 TYR A O 1
ATOM 535 N N . ALA A 1 73 ? 14.281 7.329 -10.244 1.00 69.62 73 ALA A N 1
ATOM 536 C CA . ALA A 1 73 ? 14.622 8.045 -11.470 1.00 69.62 73 ALA A CA 1
ATOM 537 C C . ALA A 1 73 ? 15.967 8.782 -11.344 1.00 69.62 73 ALA A C 1
ATOM 539 O O . ALA A 1 73 ? 16.789 8.718 -12.258 1.00 69.62 73 ALA A O 1
ATOM 540 N N . LEU A 1 74 ? 16.223 9.404 -10.186 1.00 72.06 74 LEU A N 1
ATOM 541 C CA . LEU A 1 74 ? 17.514 10.021 -9.867 1.00 72.06 74 LEU A CA 1
ATOM 542 C C . LEU A 1 74 ? 18.648 8.986 -9.776 1.00 72.06 74 LEU A C 1
ATOM 544 O O . LEU A 1 74 ? 19.738 9.232 -10.279 1.00 72.06 74 LEU A O 1
ATOM 548 N N . TYR A 1 75 ? 18.399 7.827 -9.158 1.00 70.62 75 TYR A N 1
ATOM 549 C CA . TYR A 1 75 ? 19.417 6.791 -8.947 1.00 70.62 75 TYR A CA 1
ATOM 550 C C . TYR A 1 75 ? 19.855 6.084 -10.240 1.00 70.62 75 TYR A C 1
ATOM 552 O O . TYR A 1 75 ? 21.043 5.857 -10.449 1.00 70.62 75 TYR A O 1
ATOM 560 N N . GLN A 1 76 ? 18.909 5.730 -11.112 1.00 67.94 76 GLN A N 1
ATOM 561 C CA . GLN A 1 76 ? 19.178 4.973 -12.346 1.00 67.94 76 GLN A CA 1
ATOM 562 C C . GLN A 1 76 ? 19.331 5.871 -13.582 1.00 67.94 76 GLN A C 1
ATOM 564 O O . GLN A 1 76 ? 19.456 5.373 -14.702 1.00 67.94 76 GLN A O 1
ATOM 569 N N . ASN A 1 77 ? 19.285 7.196 -13.404 1.00 67.31 77 ASN A N 1
ATOM 570 C CA . ASN A 1 77 ? 19.301 8.180 -14.488 1.00 67.31 77 ASN A CA 1
ATOM 571 C C . ASN A 1 77 ? 18.263 7.870 -15.590 1.00 67.31 77 ASN A C 1
ATOM 573 O O . ASN A 1 77 ? 18.470 8.140 -16.773 1.00 67.31 77 ASN A O 1
ATOM 577 N N . THR A 1 78 ? 17.156 7.230 -15.207 1.00 60.28 78 THR A N 1
ATOM 578 C CA . THR A 1 78 ? 16.118 6.750 -16.119 1.00 60.28 78 THR A CA 1
ATOM 579 C C . THR A 1 78 ? 14.847 7.544 -15.877 1.00 60.28 78 THR A C 1
ATOM 581 O O . THR A 1 78 ? 14.415 7.693 -14.734 1.00 60.28 78 THR A O 1
ATOM 584 N N . ILE A 1 79 ? 14.182 7.994 -16.946 1.00 54.66 79 ILE A N 1
ATOM 585 C CA . ILE A 1 79 ? 12.831 8.576 -16.878 1.00 54.66 79 ILE A CA 1
ATOM 586 C C . ILE A 1 79 ? 11.822 7.436 -16.702 1.00 54.66 79 ILE A C 1
ATOM 588 O O . ILE A 1 79 ? 10.953 7.190 -17.529 1.00 54.66 79 ILE A O 1
ATOM 592 N N . ILE A 1 80 ? 11.964 6.678 -15.625 1.00 51.78 80 ILE A N 1
ATOM 593 C CA . ILE A 1 80 ? 10.932 5.762 -15.175 1.00 51.78 80 ILE A CA 1
ATOM 594 C C . ILE A 1 80 ? 10.415 6.367 -13.879 1.00 51.78 80 ILE A C 1
ATOM 596 O O . ILE A 1 80 ? 10.654 5.859 -12.790 1.00 51.78 80 ILE A O 1
ATOM 600 N N . GLY A 1 81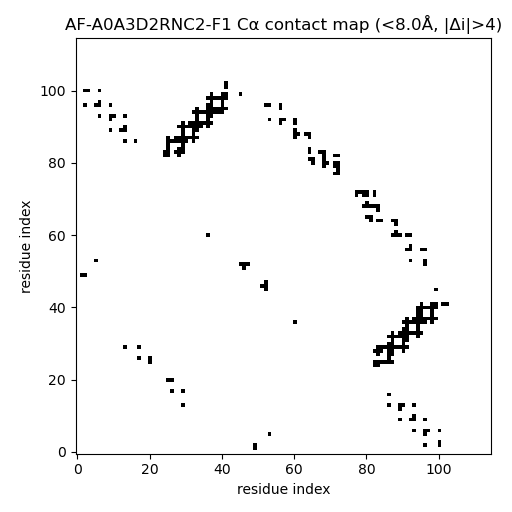 ? 9.679 7.478 -14.003 1.00 44.34 81 GLY A N 1
ATOM 601 C CA . GLY A 1 81 ? 9.002 8.157 -12.884 1.00 44.34 81 GLY A CA 1
ATOM 602 C C . GLY A 1 81 ? 7.917 7.309 -12.202 1.00 44.34 81 GLY A C 1
ATOM 603 O O . GLY A 1 81 ? 7.160 7.802 -11.377 1.00 44.34 81 GLY A O 1
ATOM 604 N N . VAL A 1 82 ? 7.832 6.029 -12.571 1.00 49.81 82 VAL A N 1
ATOM 605 C CA . VAL A 1 82 ? 6.845 5.030 -12.169 1.00 49.81 82 VAL A CA 1
ATOM 606 C C . VAL A 1 82 ? 7.534 3.650 -12.088 1.00 49.81 82 VAL A C 1
ATOM 608 O O . VAL A 1 82 ? 6.920 2.630 -12.371 1.00 49.81 82 VAL A O 1
ATOM 611 N N . SER A 1 83 ? 8.832 3.565 -11.759 1.00 45.09 83 SER A N 1
ATOM 612 C CA . SER A 1 83 ? 9.597 2.295 -11.807 1.00 45.09 83 SER A CA 1
ATOM 613 C C . SER A 1 83 ? 9.143 1.251 -10.787 1.00 45.09 83 SER A C 1
ATOM 615 O O . SER A 1 83 ? 9.440 0.070 -10.935 1.00 45.09 83 SER A O 1
ATOM 617 N N . TRP A 1 84 ? 8.374 1.675 -9.782 1.00 57.19 84 TRP A N 1
ATOM 618 C CA . TRP A 1 84 ? 7.655 0.797 -8.853 1.00 57.19 84 TRP A CA 1
ATOM 619 C C . TRP A 1 84 ? 6.162 0.689 -9.181 1.00 57.19 84 TRP A C 1
ATOM 621 O O . TRP A 1 84 ? 5.452 -0.143 -8.618 1.00 57.19 84 TRP A O 1
ATOM 631 N N . GLY A 1 85 ? 5.694 1.474 -10.151 1.00 67.31 85 GLY A N 1
ATOM 632 C CA . GLY A 1 85 ? 4.435 1.241 -10.827 1.00 67.31 85 GLY A CA 1
ATOM 633 C C . GLY A 1 85 ? 3.180 1.576 -10.037 1.00 67.31 85 GLY A C 1
ATOM 634 O O . GLY A 1 85 ? 3.187 1.921 -8.856 1.00 67.31 85 GLY A O 1
ATOM 635 N N . VAL A 1 86 ? 2.069 1.318 -10.720 1.00 73.94 86 VAL A N 1
ATOM 636 C CA . VAL A 1 86 ? 0.768 1.026 -10.109 1.00 73.94 86 VAL A CA 1
ATOM 637 C C . VAL A 1 86 ? 0.905 -0.063 -9.033 1.00 73.94 86 VAL A C 1
ATOM 639 O O . VAL A 1 86 ? 0.224 0.014 -8.018 1.00 73.94 86 VAL A O 1
ATOM 642 N N . GLY A 1 87 ? 1.837 -1.011 -9.207 1.00 78.62 87 GLY A N 1
ATOM 643 C CA . GLY A 1 87 ? 2.147 -2.074 -8.249 1.00 78.62 87 GLY A CA 1
ATOM 644 C C . GLY A 1 87 ? 2.468 -1.559 -6.847 1.00 78.62 87 GLY A C 1
ATOM 645 O O . GLY A 1 87 ? 1.782 -1.934 -5.904 1.00 78.62 87 GLY A O 1
ATOM 646 N N . GLY A 1 88 ? 3.447 -0.666 -6.688 1.00 81.56 88 GLY A N 1
ATOM 647 C CA . GLY A 1 88 ? 3.827 -0.135 -5.373 1.00 81.56 88 GLY A CA 1
ATOM 648 C C . GLY A 1 88 ? 2.717 0.647 -4.680 1.00 81.56 88 GLY A C 1
ATOM 649 O O . GLY A 1 88 ? 2.548 0.534 -3.466 1.00 81.56 88 GLY A O 1
ATOM 650 N N . LEU A 1 89 ? 1.902 1.365 -5.452 1.00 86.19 89 LEU A N 1
ATOM 651 C CA . LEU A 1 89 ? 0.726 2.058 -4.934 1.00 86.19 89 LEU A CA 1
ATOM 652 C C . LEU A 1 89 ? -0.337 1.060 -4.446 1.00 86.19 89 LEU A C 1
ATOM 654 O O . LEU A 1 89 ? -0.821 1.180 -3.323 1.00 86.19 89 LEU A O 1
ATOM 658 N N . LEU A 1 90 ? -0.651 0.042 -5.252 1.00 88.06 90 LEU A N 1
ATOM 659 C CA . LEU A 1 90 ? -1.603 -1.019 -4.907 1.00 88.06 90 LEU A CA 1
ATOM 660 C C . LEU A 1 90 ? -1.158 -1.817 -3.682 1.00 88.06 90 LEU A C 1
ATOM 662 O O . LEU A 1 90 ? -1.951 -2.047 -2.768 1.00 88.06 90 LEU A O 1
ATOM 666 N N . GLY A 1 91 ? 0.121 -2.187 -3.652 1.00 88.88 91 GLY A N 1
ATOM 667 C CA . GLY A 1 91 ? 0.749 -2.855 -2.525 1.00 88.88 91 GLY A CA 1
ATOM 668 C C . GLY A 1 91 ? 0.609 -2.025 -1.256 1.00 88.88 91 GLY A C 1
ATOM 669 O O . GLY A 1 91 ? 0.116 -2.534 -0.257 1.00 88.88 91 GLY A O 1
ATOM 670 N N . CYS A 1 92 ? 0.959 -0.737 -1.302 1.00 90.31 92 CYS A N 1
ATOM 671 C CA . CYS A 1 92 ? 0.915 0.141 -0.132 1.00 90.31 92 CYS A CA 1
ATOM 672 C C . CYS A 1 92 ? -0.506 0.316 0.422 1.00 90.31 92 CYS A C 1
ATOM 674 O O . CYS A 1 92 ? -0.707 0.175 1.629 1.00 90.31 92 CYS A O 1
ATOM 676 N N . ILE A 1 93 ? -1.515 0.491 -0.440 1.00 90.44 93 ILE A N 1
ATOM 677 C CA . ILE A 1 93 ? -2.921 0.547 -0.008 1.00 90.44 93 ILE A CA 1
ATOM 678 C C . ILE A 1 93 ? -3.311 -0.750 0.703 1.00 90.44 93 ILE A C 1
ATOM 680 O O . ILE A 1 93 ? -3.838 -0.711 1.817 1.00 90.44 93 ILE A O 1
ATOM 684 N N . ALA A 1 94 ? -3.040 -1.897 0.075 1.00 90.81 94 ALA A N 1
ATOM 685 C CA . ALA A 1 94 ? -3.366 -3.196 0.648 1.00 90.81 94 ALA A CA 1
ATOM 686 C C . ALA A 1 94 ? -2.638 -3.421 1.979 1.00 90.81 94 ALA A C 1
ATOM 688 O O . ALA A 1 94 ? -3.262 -3.839 2.950 1.00 90.81 94 ALA A O 1
ATOM 689 N N . GLY A 1 95 ? -1.355 -3.069 2.059 1.00 91.75 95 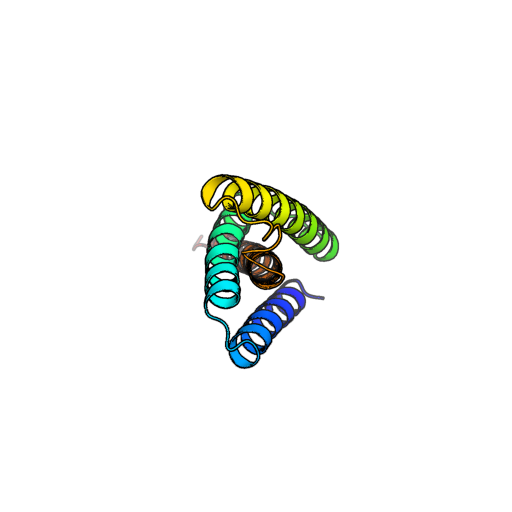GLY A N 1
ATOM 690 C CA . GLY A 1 95 ? -0.556 -3.178 3.273 1.00 91.75 95 GLY A CA 1
ATOM 691 C C . GLY A 1 95 ? -1.114 -2.333 4.418 1.00 91.75 95 GLY A C 1
ATOM 692 O O . GLY A 1 95 ? -1.276 -2.846 5.523 1.00 91.75 95 GLY A O 1
ATOM 693 N N . ILE A 1 96 ? -1.483 -1.072 4.161 1.00 91.38 96 ILE A N 1
ATOM 694 C CA . ILE A 1 96 ? -2.051 -0.177 5.187 1.00 91.38 96 ILE A CA 1
ATOM 695 C C . ILE A 1 96 ? -3.353 -0.753 5.744 1.00 91.38 96 ILE A C 1
ATOM 697 O O . ILE A 1 96 ? -3.554 -0.778 6.960 1.00 91.38 96 ILE A O 1
ATOM 701 N N . LEU A 1 97 ? -4.232 -1.234 4.863 1.00 90.00 97 LEU A N 1
ATOM 702 C CA . LEU A 1 97 ? -5.514 -1.815 5.254 1.00 90.00 97 LEU A CA 1
ATOM 703 C C . LEU A 1 97 ? -5.342 -3.139 6.012 1.00 90.00 97 LEU A C 1
ATOM 705 O O . LEU A 1 97 ? -6.062 -3.387 6.978 1.00 90.00 97 LEU A O 1
ATOM 709 N N . VAL A 1 98 ? -4.377 -3.973 5.614 1.00 91.44 98 VAL A N 1
ATOM 710 C CA . VAL A 1 98 ? -4.025 -5.208 6.330 1.00 91.44 98 VAL A CA 1
ATOM 711 C C . VAL A 1 98 ? -3.460 -4.890 7.714 1.00 91.44 98 VAL A C 1
ATOM 713 O O . VAL A 1 98 ? -3.920 -5.467 8.696 1.00 91.44 98 VAL A O 1
ATOM 716 N N . GLY A 1 99 ? -2.521 -3.947 7.820 1.00 87.94 99 GLY A N 1
ATOM 717 C CA . GLY A 1 99 ? -1.910 -3.555 9.093 1.00 87.94 99 GLY A CA 1
ATOM 718 C C . GLY A 1 99 ? -2.927 -3.001 10.094 1.00 87.94 99 GLY A C 1
ATOM 719 O O . GLY A 1 99 ? -2.897 -3.365 11.268 1.00 87.94 99 GLY A O 1
ATOM 720 N N . GLN A 1 100 ? -3.883 -2.194 9.623 1.00 86.94 100 GLN A N 1
ATOM 721 C CA . GLN A 1 100 ? -4.963 -1.674 10.467 1.00 86.94 100 GLN A CA 1
ATOM 722 C C . GLN A 1 100 ? -5.923 -2.772 10.932 1.00 86.94 100 GLN A C 1
ATOM 724 O O . GLN A 1 100 ? -6.307 -2.783 12.095 1.00 86.94 100 GLN A O 1
ATOM 729 N N . VAL A 1 101 ? -6.289 -3.717 10.058 1.00 87.50 101 VAL A N 1
ATOM 730 C CA . VAL A 1 101 ? -7.124 -4.866 10.453 1.00 87.50 101 VAL A CA 1
ATOM 731 C C . VAL A 1 101 ? -6.397 -5.753 11.463 1.00 87.50 101 VAL A C 1
ATOM 733 O O . VAL A 1 101 ? -6.997 -6.161 12.454 1.00 87.50 101 VAL A O 1
ATOM 736 N N . ALA A 1 102 ? -5.111 -6.032 11.248 1.00 86.44 102 ALA A N 1
ATOM 737 C CA . ALA A 1 102 ? -4.311 -6.825 12.176 1.00 86.44 102 ALA A CA 1
ATOM 738 C C . ALA A 1 102 ? -4.241 -6.170 13.565 1.00 86.44 102 ALA A C 1
ATOM 740 O O . ALA A 1 102 ? -4.388 -6.859 14.575 1.00 86.44 102 ALA A O 1
ATOM 741 N N . ARG A 1 103 ? -4.090 -4.840 13.622 1.00 84.38 103 ARG A N 1
ATOM 742 C CA . ARG A 1 103 ? -4.141 -4.082 14.879 1.00 84.38 103 ARG A CA 1
ATOM 743 C C . ARG A 1 103 ? -5.508 -4.095 15.535 1.00 84.38 103 ARG A C 1
ATOM 745 O O . ARG A 1 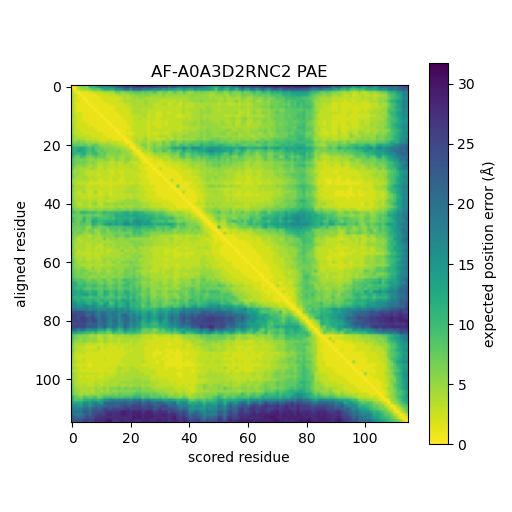103 ? -5.566 -4.363 16.727 1.00 84.38 103 ARG A O 1
ATOM 752 N N . ASP A 1 104 ? -6.583 -3.872 14.782 1.00 82.75 104 ASP A N 1
ATOM 753 C CA . ASP A 1 104 ? -7.948 -3.935 15.320 1.00 82.75 104 ASP A CA 1
ATOM 754 C C . ASP A 1 104 ? -8.228 -5.295 15.977 1.00 82.75 104 ASP A C 1
ATOM 756 O O . ASP A 1 104 ? -8.826 -5.358 17.050 1.00 82.75 104 ASP A O 1
ATOM 760 N N . ILE A 1 105 ? -7.769 -6.388 15.357 1.00 83.00 105 ILE A N 1
ATOM 761 C CA . ILE A 1 105 ? -7.899 -7.742 15.911 1.00 83.00 105 ILE A CA 1
ATOM 762 C C . ILE A 1 105 ? -7.061 -7.883 17.188 1.00 83.00 105 ILE A C 1
ATOM 764 O O . ILE A 1 105 ? -7.567 -8.370 18.198 1.00 83.00 105 ILE A O 1
ATOM 768 N N . TYR A 1 106 ? -5.801 -7.445 17.163 1.00 81.88 106 TYR A N 1
ATOM 769 C CA . TYR A 1 106 ? -4.883 -7.570 18.297 1.00 81.88 106 TYR A CA 1
ATOM 770 C C . TYR A 1 106 ? -5.329 -6.738 19.513 1.00 81.88 106 TYR A C 1
ATOM 772 O O . TYR A 1 106 ? -5.422 -7.245 20.630 1.00 81.88 106 TYR A O 1
ATOM 780 N N . GLU A 1 107 ? -5.672 -5.468 19.300 1.00 79.69 107 GLU A N 1
ATOM 781 C CA . GLU A 1 107 ? -6.166 -4.560 20.340 1.00 79.69 107 GLU A CA 1
ATOM 782 C C . GLU A 1 107 ? -7.573 -4.966 20.820 1.00 79.69 107 GLU A C 1
ATOM 784 O O . GLU A 1 107 ? -7.889 -4.848 22.007 1.00 79.69 107 GLU A O 1
ATOM 789 N N . GLY A 1 108 ? -8.404 -5.520 19.929 1.00 64.12 108 GLY A N 1
ATOM 790 C CA . GLY A 1 108 ? -9.708 -6.092 20.267 1.00 64.12 108 GLY A CA 1
ATOM 791 C C . GLY A 1 108 ? -9.620 -7.319 21.181 1.00 64.12 108 GLY A C 1
ATOM 792 O O . GLY A 1 108 ? -10.446 -7.465 22.081 1.00 64.12 108 GLY A O 1
ATOM 793 N N . GLN A 1 109 ? -8.596 -8.164 21.022 1.00 57.66 109 GLN A N 1
ATOM 794 C CA . GLN A 1 109 ? -8.342 -9.295 21.925 1.00 57.66 109 GLN A CA 1
ATOM 795 C C . GLN A 1 109 ? -7.833 -8.852 23.306 1.00 57.66 109 GLN A C 1
ATOM 797 O O . GLN A 1 109 ? -8.183 -9.468 24.311 1.00 57.66 109 GLN A O 1
ATOM 802 N N . GLY A 1 110 ? -7.094 -7.740 23.389 1.00 52.50 110 GLY A N 1
ATOM 803 C CA . GLY A 1 110 ? -6.620 -7.174 24.659 1.00 52.50 110 GLY A CA 1
ATOM 804 C C . GLY A 1 110 ? -7.729 -6.654 25.589 1.00 52.50 110 GLY A C 1
ATOM 805 O O . GLY A 1 110 ? -7.518 -6.552 26.794 1.00 52.50 110 GLY A O 1
ATOM 806 N N . ARG A 1 111 ? -8.930 -6.367 25.066 1.00 51.22 111 ARG A N 1
ATOM 807 C CA . ARG A 1 111 ? -10.104 -5.936 25.856 1.00 51.22 111 ARG A CA 1
ATOM 808 C C . ARG A 1 111 ? -10.886 -7.078 26.518 1.00 51.22 111 ARG A C 1
ATOM 810 O O . ARG A 1 111 ? -11.725 -6.803 27.371 1.00 51.22 111 ARG A O 1
ATOM 817 N N . HIS A 1 112 ? -10.609 -8.329 26.150 1.00 49.19 112 HIS A N 1
ATOM 818 C CA . HIS A 1 112 ? -11.241 -9.529 26.713 1.00 49.19 112 HIS A CA 1
ATOM 819 C C . HIS A 1 112 ? -10.250 -10.428 27.468 1.00 49.19 112 HIS A C 1
ATOM 821 O O . HIS A 1 112 ? -10.522 -11.610 27.673 1.00 49.19 112 HIS A O 1
ATOM 827 N N . GLY A 1 113 ? -9.101 -9.880 27.886 1.00 38.91 113 GLY A N 1
ATOM 828 C CA . GLY A 1 113 ? -8.182 -10.581 28.782 1.00 38.91 113 GLY A CA 1
ATOM 829 C C . GLY A 1 113 ? -8.888 -11.001 30.082 1.00 38.91 113 GLY A C 1
ATOM 830 O O . GLY A 1 113 ? -9.778 -10.273 30.530 1.00 38.91 113 GLY A O 1
ATOM 831 N N . PRO A 1 114 ? -8.538 -12.171 30.653 1.00 46.72 114 PRO A N 1
ATOM 832 C CA . PRO A 1 114 ? -9.229 -12.736 31.808 1.00 46.72 114 PRO A CA 1
ATOM 833 C C . PRO A 1 114 ? -9.195 -11.742 32.971 1.00 46.72 114 PRO A C 1
ATOM 835 O O . PRO A 1 114 ? -8.119 -11.403 33.466 1.00 46.72 114 PRO A O 1
ATOM 838 N N . GLN A 1 115 ? -10.377 -11.249 33.342 1.00 47.81 115 GLN A N 1
ATOM 839 C CA . GLN A 1 115 ? -10.616 -10.638 34.648 1.00 47.81 115 GLN A CA 1
ATOM 840 C C . GLN A 1 115 ? -10.694 -11.733 35.707 1.00 47.81 115 GLN A C 1
ATOM 842 O O . GLN A 1 115 ? -11.243 -12.814 35.381 1.00 47.81 115 GLN A O 1
#

pLDDT: mean 77.76, std 12.62, range [38.91, 92.0]

Radius of gyration: 15.51 Å; Cα contacts (8 Å, |Δi|>4): 157; chains: 1; bounding box: 39×23×52 Å

Secondary structure (DSSP, 8-state):
--HHHHHHHHHHHHHHHHHH---HHHHHHHHHHHHHHHHHHHHSPPPSSHHHHHHHHHHHHHHHHHHHHHHHHHHHT---TTTTHHHHHHHHHHHHHHHHHHHHHHHHHHTT---

Mean predicted aligned error: 7.57 Å

Solvent-accessible surface area (backbone atoms only — not comparable to full-atom values): 5794 Å² total; per-residue (Å²): 140,46,60,67,56,57,27,51,51,31,47,47,49,46,51,52,49,55,75,70,49,87,55,65,54,40,48,54,16,20,54,54,18,22,55,54,12,27,53,51,19,63,71,48,86,82,61,92,46,56,69,56,45,50,53,49,27,48,53,53,18,52,54,48,41,50,52,52,8,47,52,48,17,67,73,67,75,36,98,39,66,50,57,31,36,73,29,17,28,46,14,13,32,24,15,18,43,45,20,38,51,54,45,53,54,54,59,56,53,64,76,67,56,89,126

Sequence (115 aa):
MNTLVYTALAVLAVAVYHLWMSADYPRIGLYAGFGVGVVFGTTVPVEPAAGERLSRALRTSIAFAATTGLGYALYQNTIIGVSWGVGGLLGCIAGILVGQVARDIYEGQGRHGPQ

Nearest PDB structures (foldseek):
  7zq9-assembly1_L2  TM=5.048E-01  e=2.077E+00  Chlamydomonas reinhardtii
  6bqo-assembly2_B-2  TM=3.913E-01  e=7.808E+00  Bordetella pertussis Tohama I

Foldseek 3Di:
DDLVVVLVVLVVVLVVCCVPDPDPQLVVLQQVLQVQLLVLLQPPDQDPDSVVLLVVLQVVLVVVQQVVLVVVCVVVVHPRSRSNHPNSSSSNSSNNSVNNVVVCVVVVVVVPPDD